Protein AF-A0A5R2MXD1-F1 (afdb_monomer_lite)

Radius of gyration: 16.84 Å; chains: 1; bounding box: 28×26×58 Å

Secondary structure (DSSP, 8-state):
-----PPP-SSSSTTPPPHHHHHHHHHHTT--TTS----S--TTSHHHHHHHHHHHTTSPPTT-TT-------

pLDDT: mean 90.05, std 12.47, range [52.53, 98.44]

Foldseek 3Di:
DDDDDDFDDPLPDGRQDDLVVLLVVCVVVVHALPDDDDDPPCPSVNNVVSNVVSNVVPDDDPPPVVPPDPPDD

Structure (mmCIF, N/CA/C/O backbone):
data_AF-A0A5R2MXD1-F1
#
_entry.id   AF-A0A5R2MXD1-F1
#
loop_
_atom_site.group_PDB
_atom_site.id
_atom_site.type_symbol
_atom_site.label_atom_id
_atom_site.label_alt_id
_atom_site.label_comp_id
_atom_site.label_asym_id
_atom_site.label_entity_id
_atom_site.label_seq_id
_atom_site.pdbx_PDB_ins_code
_atom_site.Cartn_x
_atom_site.Cartn_y
_atom_site.Cartn_z
_atom_site.occupancy
_atom_site.B_iso_or_equiv
_atom_site.auth_seq_id
_atom_site.auth_comp_id
_atom_site.auth_asym_id
_atom_site.auth_atom_id
_atom_site.pdbx_PDB_model_num
ATOM 1 N N . ASP A 1 1 ? 13.322 9.463 2.575 1.00 75.88 1 ASP A N 1
ATOM 2 C CA . ASP A 1 1 ? 12.118 8.664 2.808 1.00 75.88 1 ASP A CA 1
ATOM 3 C C . ASP A 1 1 ? 11.072 9.497 3.554 1.00 75.88 1 ASP A C 1
ATOM 5 O O . ASP A 1 1 ? 11.188 9.667 4.761 1.00 75.88 1 ASP A O 1
ATOM 9 N N . TRP A 1 2 ? 10.161 10.157 2.829 1.00 92.38 2 TRP A N 1
ATOM 10 C CA . TRP A 1 2 ? 9.132 11.041 3.399 1.00 92.38 2 TRP A CA 1
ATOM 11 C C . TRP A 1 2 ? 8.012 11.299 2.384 1.00 92.38 2 TRP A C 1
ATOM 13 O O . TRP 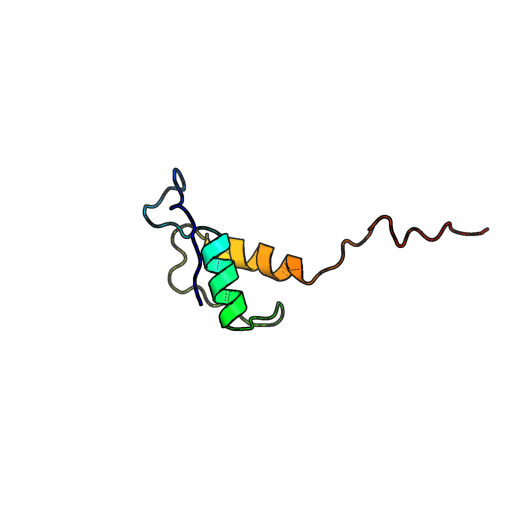A 1 2 ? 8.302 11.488 1.203 1.00 92.38 2 TRP A O 1
ATOM 23 N N . ILE A 1 3 ? 6.762 11.389 2.855 1.00 95.25 3 ILE A N 1
ATOM 24 C CA . ILE A 1 3 ? 5.611 11.874 2.077 1.00 95.25 3 ILE A CA 1
ATOM 25 C C . ILE A 1 3 ? 4.709 12.768 2.927 1.00 95.25 3 ILE A C 1
ATOM 27 O O . ILE A 1 3 ? 4.601 12.593 4.141 1.00 95.25 3 ILE A O 1
ATOM 31 N N . MET A 1 4 ? 3.980 13.667 2.266 1.00 96.56 4 MET A N 1
ATOM 32 C CA . MET A 1 4 ? 2.833 14.368 2.841 1.00 96.56 4 MET A CA 1
ATOM 33 C C . MET A 1 4 ? 1.562 13.891 2.145 1.00 96.56 4 MET A C 1
ATOM 35 O O . MET A 1 4 ? 1.416 14.050 0.936 1.00 96.56 4 MET A O 1
ATOM 39 N N . CYS A 1 5 ? 0.632 13.315 2.901 1.00 96.31 5 CYS A N 1
ATOM 40 C CA . CYS A 1 5 ? -0.639 12.840 2.369 1.00 96.31 5 CYS A CA 1
ATOM 41 C C . CYS A 1 5 ? -1.746 13.030 3.419 1.00 96.31 5 CYS A C 1
ATOM 43 O O . CYS A 1 5 ? -1.548 12.636 4.572 1.00 96.31 5 CYS A O 1
ATOM 45 N N . PRO A 1 6 ? -2.897 13.633 3.067 1.00 95.62 6 PRO A N 1
ATOM 46 C CA . PRO A 1 6 ? -4.023 13.732 3.986 1.00 95.62 6 PRO A CA 1
ATOM 47 C C . PRO A 1 6 ? -4.632 12.353 4.273 1.00 95.62 6 PRO A C 1
ATOM 49 O O . PRO A 1 6 ? -4.532 11.424 3.471 1.00 95.62 6 PRO A O 1
ATOM 52 N N . ILE A 1 7 ? -5.326 12.230 5.406 1.00 95.12 7 ILE A N 1
ATOM 53 C CA . ILE A 1 7 ? -6.105 11.025 5.714 1.00 95.12 7 ILE A CA 1
ATOM 54 C C . ILE A 1 7 ? -7.237 10.829 4.698 1.00 95.12 7 ILE A C 1
ATOM 56 O O . ILE A 1 7 ? -7.801 11.794 4.177 1.00 95.12 7 ILE A O 1
ATOM 60 N N . THR A 1 8 ? -7.634 9.579 4.450 1.00 94.88 8 THR A N 1
ATOM 61 C CA . THR A 1 8 ? -8.852 9.327 3.671 1.00 94.88 8 THR A CA 1
ATOM 62 C C . THR A 1 8 ? -10.093 9.576 4.518 1.00 94.88 8 THR A C 1
ATOM 64 O O . THR A 1 8 ? -10.173 9.114 5.656 1.00 94.88 8 THR A O 1
ATOM 67 N N . MET A 1 9 ? -11.098 10.213 3.926 1.00 94.94 9 MET A N 1
ATOM 68 C CA . MET A 1 9 ? -12.408 10.427 4.540 1.00 94.94 9 MET A CA 1
ATOM 69 C C . MET A 1 9 ? -13.482 9.646 3.781 1.00 94.94 9 MET A C 1
ATOM 71 O O . MET A 1 9 ? -13.335 9.379 2.590 1.00 94.94 9 MET A O 1
ATOM 75 N N . LYS A 1 10 ? -14.588 9.308 4.459 1.00 92.50 10 LYS A N 1
ATOM 76 C CA . LYS A 1 10 ? -15.764 8.644 3.854 1.00 92.50 10 LYS A CA 1
ATOM 77 C C . LYS A 1 10 ? -15.445 7.310 3.145 1.00 92.50 10 LYS A C 1
ATOM 79 O O . LYS A 1 10 ? -16.033 6.997 2.117 1.00 92.50 10 LYS A O 1
ATOM 84 N N . LYS A 1 11 ? -14.523 6.512 3.698 1.00 92.38 11 LYS A N 1
ATOM 85 C CA . LYS A 1 11 ? -14.135 5.185 3.170 1.00 92.38 11 LYS A CA 1
ATOM 86 C C . LYS A 1 11 ? -14.702 4.002 3.971 1.00 92.38 11 LYS A C 1
ATOM 88 O O . LYS A 1 11 ? -14.214 2.889 3.851 1.00 92.38 11 LYS A O 1
ATOM 93 N N . GLY A 1 12 ? -15.711 4.235 4.810 1.00 89.56 12 GLY A N 1
ATOM 94 C CA . GLY A 1 12 ? -16.376 3.197 5.611 1.00 89.56 12 GLY A CA 1
ATOM 95 C C . GLY A 1 12 ? -15.647 2.809 6.902 1.00 89.56 12 GLY A C 1
ATOM 96 O O . GLY A 1 12 ? -16.309 2.588 7.909 1.00 89.56 12 GLY A O 1
ATOM 97 N N . LEU A 1 13 ? -14.308 2.811 6.916 1.00 93.25 13 LEU A N 1
ATOM 98 C CA . LEU A 1 13 ? -13.497 2.537 8.109 1.00 93.25 13 LEU A CA 1
ATOM 99 C C . LEU A 1 13 ? -12.506 3.671 8.387 1.00 93.25 13 LEU A C 1
ATOM 101 O O . LEU A 1 13 ? -11.802 4.139 7.487 1.00 93.25 13 LEU A O 1
ATOM 105 N N . THR A 1 14 ? -12.417 4.079 9.652 1.00 93.88 14 THR A N 1
ATOM 106 C CA . THR A 1 14 ? -11.383 5.011 10.115 1.00 93.88 14 THR A CA 1
ATOM 107 C C . THR A 1 14 ? -9.999 4.411 9.900 1.00 93.88 14 THR A C 1
ATOM 109 O O . THR A 1 14 ? -9.754 3.254 10.228 1.00 93.88 14 THR A O 1
ATOM 112 N N . GLY A 1 15 ? -9.077 5.210 9.363 1.00 92.94 15 GLY A N 1
ATOM 113 C CA . GLY A 1 15 ? -7.709 4.760 9.102 1.00 92.94 15 GLY A CA 1
ATOM 114 C C . GLY A 1 15 ? -7.541 3.948 7.816 1.00 92.94 15 GLY A C 1
ATOM 115 O O . GLY A 1 15 ? -6.485 3.335 7.637 1.00 92.94 15 GLY A O 1
ATOM 116 N N . ALA A 1 16 ? -8.533 3.962 6.914 1.00 96.81 16 ALA A N 1
ATOM 117 C CA . ALA A 1 16 ? -8.335 3.512 5.540 1.00 96.81 16 ALA A CA 1
ATOM 118 C C . ALA A 1 16 ? -7.109 4.212 4.925 1.00 96.81 16 ALA A C 1
ATOM 120 O O . ALA A 1 16 ? -6.851 5.398 5.152 1.00 96.81 16 ALA A O 1
ATOM 121 N N . LYS A 1 17 ? -6.284 3.435 4.224 1.00 96.25 17 LYS A N 1
ATOM 122 C CA . LYS A 1 17 ? -4.980 3.901 3.754 1.00 96.25 17 LYS A CA 1
ATOM 123 C C . LYS A 1 17 ? -5.169 4.739 2.486 1.00 96.25 17 LYS A C 1
ATOM 125 O O . LYS A 1 17 ? -5.838 4.266 1.567 1.00 96.25 17 LYS A O 1
ATOM 130 N N . PRO A 1 18 ? -4.609 5.960 2.398 1.00 97.25 18 PRO A N 1
ATOM 131 C CA . PRO A 1 18 ? -4.574 6.669 1.130 1.00 97.25 18 PRO A CA 1
ATOM 132 C C . PRO A 1 18 ? -3.711 5.904 0.125 1.00 97.25 18 PRO A C 1
ATOM 134 O O . PRO A 1 18 ? -2.657 5.371 0.477 1.00 97.25 18 PRO A O 1
ATOM 137 N N . GLU A 1 19 ? -4.132 5.892 -1.135 1.00 97.56 19 GLU A N 1
ATOM 138 C CA . GLU A 1 19 ? -3.429 5.192 -2.216 1.00 97.56 19 GLU A CA 1
ATOM 139 C C . GLU A 1 19 ? -1.973 5.659 -2.354 1.00 97.56 19 GLU A C 1
ATOM 141 O O . GLU A 1 19 ? -1.068 4.839 -2.478 1.00 97.56 19 GLU A O 1
ATOM 146 N N . ALA A 1 20 ? -1.726 6.969 -2.243 1.00 97.75 20 ALA A N 1
ATOM 147 C CA . ALA A 1 20 ? -0.379 7.532 -2.321 1.00 97.75 20 ALA A CA 1
ATOM 148 C C . ALA A 1 20 ? 0.569 6.968 -1.247 1.00 97.75 20 ALA A C 1
ATOM 150 O O . ALA A 1 20 ? 1.743 6.752 -1.533 1.00 97.75 20 ALA A O 1
ATOM 151 N N . VAL A 1 21 ? 0.063 6.679 -0.040 1.00 97.88 21 VAL A N 1
ATOM 152 C CA . VAL A 1 21 ? 0.862 6.046 1.023 1.00 97.88 21 VAL A CA 1
ATOM 153 C C . VAL A 1 21 ? 1.201 4.603 0.654 1.00 97.88 21 VAL A C 1
ATOM 155 O O . VAL A 1 21 ? 2.331 4.173 0.855 1.00 97.88 21 VAL A O 1
ATOM 158 N N . CYS A 1 22 ? 0.248 3.859 0.086 1.00 98.06 22 CYS A N 1
ATOM 159 C CA . CYS A 1 22 ? 0.488 2.483 -0.353 1.00 98.06 22 CYS A CA 1
ATOM 160 C C . CYS A 1 22 ? 1.532 2.444 -1.478 1.00 98.06 22 CYS A C 1
ATOM 162 O O . CYS A 1 22 ? 2.502 1.703 -1.384 1.00 98.06 22 CYS A O 1
ATOM 164 N N . HIS A 1 23 ? 1.390 3.306 -2.490 1.00 97.94 23 HIS A N 1
ATOM 165 C CA . HIS A 1 23 ? 2.359 3.429 -3.582 1.00 97.94 23 HIS A CA 1
ATOM 166 C C . HIS A 1 23 ? 3.761 3.808 -3.104 1.00 97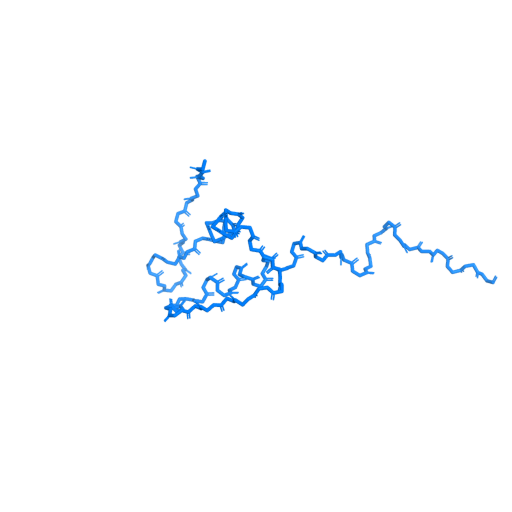.94 23 HIS A C 1
ATOM 168 O O . HIS A 1 23 ? 4.727 3.216 -3.568 1.00 97.94 23 HIS A O 1
ATOM 174 N N . TRP A 1 24 ? 3.880 4.747 -2.165 1.00 97.88 24 TRP A N 1
ATOM 175 C CA . TRP A 1 24 ? 5.169 5.089 -1.561 1.00 97.88 24 TRP A CA 1
ATOM 176 C C . TRP A 1 24 ? 5.808 3.886 -0.852 1.00 97.88 24 TRP A C 1
ATOM 178 O O . TRP A 1 24 ? 6.994 3.625 -1.034 1.00 97.88 24 TRP A O 1
ATOM 188 N N . ALA A 1 25 ? 5.024 3.103 -0.104 1.00 97.62 25 ALA A N 1
ATOM 189 C CA . ALA A 1 25 ? 5.531 1.898 0.548 1.00 97.62 25 ALA A CA 1
ATOM 190 C C . ALA A 1 25 ? 5.994 0.840 -0.474 1.00 97.62 25 ALA A C 1
ATOM 192 O O . ALA A 1 25 ? 7.049 0.234 -0.293 1.00 97.62 25 ALA A O 1
ATOM 193 N N . PHE A 1 26 ? 5.244 0.649 -1.566 1.00 97.88 26 PHE A N 1
ATOM 194 C CA . PHE A 1 26 ? 5.625 -0.254 -2.658 1.00 97.88 26 PHE A CA 1
ATOM 195 C C . PHE A 1 26 ? 6.903 0.204 -3.368 1.00 97.88 26 PHE A C 1
ATOM 197 O O . PHE A 1 26 ? 7.755 -0.622 -3.689 1.00 97.88 26 PHE A O 1
ATOM 204 N N . GLU A 1 27 ? 7.065 1.512 -3.571 1.00 97.12 27 GLU A N 1
ATOM 205 C CA . GLU A 1 27 ? 8.258 2.099 -4.180 1.00 97.12 27 GLU A CA 1
ATOM 206 C C . GLU A 1 27 ? 9.513 1.830 -3.341 1.00 97.12 27 GLU A C 1
ATOM 208 O O . GLU A 1 27 ? 10.523 1.376 -3.878 1.00 97.12 27 GLU A O 1
ATOM 213 N N . ILE A 1 28 ? 9.442 2.023 -2.020 1.00 97.31 28 ILE A N 1
ATOM 214 C CA . ILE A 1 28 ? 10.564 1.740 -1.106 1.00 97.31 28 ILE A CA 1
ATOM 215 C C . ILE A 1 28 ? 10.906 0.255 -1.076 1.00 97.31 28 ILE A C 1
ATOM 217 O O . ILE A 1 28 ? 12.080 -0.105 -1.018 1.00 97.31 28 ILE A O 1
ATOM 221 N N . ALA A 1 29 ? 9.891 -0.606 -1.127 1.00 96.75 29 ALA A N 1
ATOM 222 C CA . ALA A 1 29 ? 10.074 -2.049 -1.206 1.00 96.75 29 ALA A CA 1
ATOM 223 C C . ALA A 1 29 ? 10.597 -2.516 -2.579 1.00 96.75 29 ALA A C 1
ATOM 225 O O . ALA A 1 29 ? 10.855 -3.704 -2.747 1.00 96.75 29 ALA A O 1
ATOM 226 N N . ALA A 1 30 ? 10.744 -1.603 -3.549 1.00 96.94 30 ALA A N 1
ATOM 227 C CA . ALA A 1 30 ? 11.068 -1.900 -4.941 1.00 96.94 30 ALA A CA 1
ATOM 228 C C . ALA A 1 30 ? 10.116 -2.932 -5.581 1.00 96.94 30 ALA A C 1
ATOM 230 O O . ALA A 1 30 ? 10.531 -3.707 -6.445 1.00 96.94 30 ALA A O 1
ATOM 231 N N . ALA A 1 31 ? 8.843 -2.920 -5.169 1.00 98.12 31 ALA A N 1
ATOM 232 C CA . ALA A 1 31 ? 7.852 -3.919 -5.549 1.00 98.12 31 ALA A CA 1
ATOM 233 C C . ALA A 1 31 ? 7.540 -3.886 -7.054 1.00 98.12 31 ALA A C 1
ATOM 235 O O . ALA A 1 31 ? 7.289 -2.823 -7.642 1.00 98.12 31 ALA A O 1
ATOM 236 N N . ARG A 1 32 ? 7.507 -5.066 -7.667 1.00 97.50 32 ARG A N 1
ATOM 237 C CA . ARG A 1 32 ? 7.250 -5.303 -9.089 1.00 97.50 32 ARG A CA 1
ATOM 238 C C . ARG A 1 32 ? 5.876 -5.933 -9.319 1.00 97.50 32 ARG A C 1
ATOM 240 O O . ARG A 1 32 ? 5.348 -6.591 -8.428 1.00 97.50 32 ARG A O 1
ATOM 247 N N . PRO A 1 33 ? 5.265 -5.743 -10.503 1.00 96.31 33 PRO A N 1
ATOM 248 C CA . PRO A 1 33 ? 3.944 -6.301 -10.789 1.00 96.31 33 PRO A CA 1
ATOM 249 C C . PRO A 1 33 ? 3.835 -7.823 -10.716 1.00 96.31 33 PRO A C 1
ATOM 251 O O . PRO A 1 33 ? 2.715 -8.334 -10.633 1.00 96.31 33 PRO A O 1
ATOM 254 N N . GLU A 1 34 ? 4.969 -8.509 -10.822 1.00 96.56 34 GLU A N 1
ATOM 255 C CA . GLU A 1 34 ? 5.113 -9.961 -10.769 1.00 96.56 34 GLU A CA 1
ATOM 256 C C . GLU A 1 34 ? 5.283 -10.490 -9.338 1.00 96.56 34 GLU A C 1
ATOM 258 O O . GLU A 1 34 ? 5.235 -11.702 -9.145 1.00 96.56 34 GLU A O 1
ATOM 263 N N . ASP A 1 35 ? 5.465 -9.609 -8.349 1.00 97.81 35 ASP A N 1
ATOM 264 C CA . ASP A 1 35 ? 5.556 -10.001 -6.945 1.00 97.81 35 ASP A CA 1
ATOM 265 C C . ASP A 1 35 ? 4.182 -10.392 -6.378 1.00 97.81 35 ASP A C 1
ATOM 267 O O . ASP A 1 35 ? 3.127 -9.907 -6.808 1.00 97.81 35 ASP A O 1
ATOM 271 N N . ASP A 1 36 ? 4.202 -11.223 -5.336 1.00 96.56 36 ASP A N 1
ATOM 272 C CA . ASP A 1 36 ? 3.009 -11.587 -4.580 1.00 96.56 36 ASP A CA 1
ATOM 273 C C . ASP A 1 36 ? 2.748 -10.595 -3.438 1.00 96.56 36 ASP A C 1
ATOM 275 O O . ASP A 1 36 ? 3.597 -10.358 -2.574 1.00 96.56 36 ASP A O 1
ATOM 279 N N . LEU A 1 37 ? 1.527 -10.053 -3.386 1.00 97.38 37 LEU A N 1
ATOM 280 C CA . LEU A 1 37 ? 1.059 -9.227 -2.274 1.00 97.38 37 LEU A CA 1
ATOM 281 C C . LEU A 1 37 ? 0.071 -10.007 -1.402 1.00 97.38 37 LEU A C 1
ATOM 283 O O . LEU A 1 37 ? -1.048 -10.307 -1.819 1.00 97.38 37 LEU A O 1
ATOM 287 N N . HIS A 1 38 ? 0.455 -10.244 -0.149 1.00 97.06 38 HIS A N 1
ATOM 288 C CA . HIS A 1 38 ? -0.40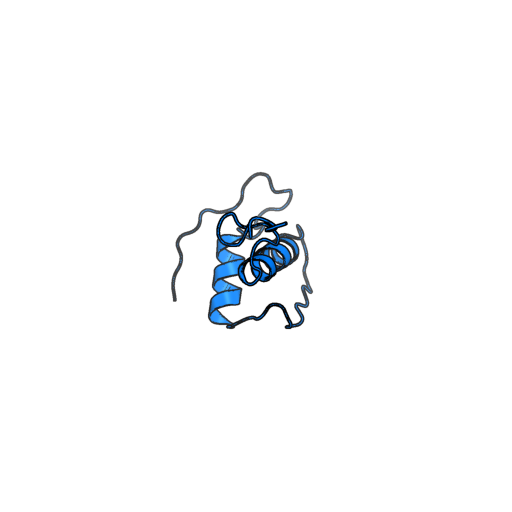7 -10.860 0.857 1.00 97.06 38 HIS A CA 1
ATOM 289 C C . HIS A 1 38 ? -0.935 -9.816 1.847 1.00 97.06 38 HIS A C 1
ATOM 291 O O . HIS A 1 38 ? -0.248 -9.429 2.792 1.00 97.06 38 HIS A O 1
ATOM 297 N N . ASP A 1 39 ? -2.179 -9.381 1.654 1.00 95.44 39 ASP A N 1
ATOM 298 C CA . ASP A 1 39 ? -2.870 -8.489 2.589 1.00 95.44 39 ASP A CA 1
ATOM 299 C C . ASP A 1 39 ? -3.589 -9.299 3.681 1.00 95.44 39 ASP A C 1
ATOM 301 O O . ASP A 1 39 ? -4.698 -9.800 3.493 1.00 95.44 39 ASP A O 1
ATOM 305 N N . LEU A 1 40 ? -2.929 -9.459 4.830 1.00 97.31 40 LEU A N 1
ATOM 306 C CA . LEU A 1 40 ? -3.452 -10.232 5.964 1.00 97.31 40 LEU A CA 1
ATOM 307 C C . LEU A 1 40 ? -4.584 -9.514 6.718 1.00 97.31 40 LEU A C 1
ATOM 309 O O . LEU A 1 40 ? -5.340 -10.159 7.445 1.00 97.31 40 LEU A O 1
ATOM 313 N N . PHE A 1 41 ? -4.707 -8.191 6.561 1.00 95.44 41 PHE A N 1
ATOM 314 C CA . PHE A 1 41 ? -5.681 -7.360 7.275 1.00 95.44 41 PHE A CA 1
ATOM 315 C C . PHE A 1 41 ? -6.393 -6.411 6.305 1.00 95.44 41 PHE A C 1
ATOM 317 O O . PHE A 1 41 ? -6.259 -5.188 6.421 1.00 95.44 41 PHE A O 1
ATOM 324 N N . PRO A 1 42 ? -7.201 -6.953 5.378 1.00 94.94 42 PRO A N 1
ATOM 325 C CA . PRO A 1 42 ? -7.675 -6.198 4.226 1.00 94.94 42 PRO A CA 1
ATOM 326 C C . PRO A 1 42 ? -8.520 -4.978 4.597 1.00 94.94 42 PRO A C 1
ATOM 328 O O . PRO A 1 42 ? -8.464 -3.954 3.917 1.00 94.94 42 PRO A O 1
ATOM 331 N N . GLY A 1 43 ? -9.285 -5.032 5.693 1.00 95.62 43 GLY A N 1
ATOM 332 C CA . GLY A 1 43 ? -10.078 -3.896 6.167 1.00 95.62 43 GLY A CA 1
ATOM 333 C C . GLY A 1 43 ? -11.007 -3.351 5.075 1.00 95.62 43 GLY A C 1
ATOM 334 O O . GLY A 1 43 ? -11.970 -4.005 4.694 1.00 95.62 43 GLY A O 1
ATOM 335 N N . THR A 1 44 ? -10.714 -2.153 4.558 1.00 96.56 44 THR A N 1
ATOM 336 C CA . THR A 1 44 ? -11.475 -1.522 3.453 1.00 96.56 44 THR A CA 1
ATOM 337 C C . THR A 1 44 ? -11.072 -1.991 2.056 1.00 96.56 44 THR A C 1
ATOM 339 O O . THR A 1 44 ? -11.654 -1.535 1.076 1.00 96.56 44 THR A O 1
ATOM 342 N N . GLY A 1 45 ? -10.060 -2.850 1.941 1.00 97.12 45 GLY A N 1
ATOM 343 C CA . GLY A 1 45 ? -9.469 -3.283 0.675 1.00 97.12 45 GLY A CA 1
ATOM 344 C C . GLY A 1 45 ? -8.567 -2.233 0.017 1.00 97.12 45 GLY A C 1
ATOM 345 O O . GLY A 1 45 ? -8.139 -2.424 -1.116 1.00 97.12 45 GLY A O 1
ATOM 346 N N . ALA A 1 46 ? -8.265 -1.122 0.701 1.00 97.25 46 ALA A N 1
ATOM 347 C CA . ALA A 1 46 ? -7.522 -0.003 0.117 1.00 97.25 46 ALA A CA 1
ATOM 348 C C . ALA A 1 46 ? -6.119 -0.391 -0.384 1.00 97.25 46 ALA A C 1
ATOM 350 O O . ALA A 1 46 ? -5.672 0.137 -1.399 1.00 97.25 46 ALA A O 1
ATOM 351 N N . VAL A 1 47 ? -5.438 -1.318 0.299 1.00 97.94 47 VAL A N 1
ATOM 352 C CA . VAL A 1 47 ? -4.099 -1.783 -0.098 1.00 97.94 47 VAL A CA 1
ATOM 353 C C . VAL A 1 47 ? -4.180 -2.668 -1.342 1.00 97.94 47 VAL A C 1
ATOM 355 O O . VAL A 1 47 ? -3.415 -2.456 -2.278 1.00 97.94 47 VAL A O 1
ATOM 358 N N . ALA A 1 48 ? -5.140 -3.597 -1.399 1.00 98.06 48 ALA A N 1
ATOM 359 C CA . ALA A 1 48 ? -5.380 -4.426 -2.581 1.00 98.06 48 ALA A CA 1
ATOM 360 C C . ALA A 1 48 ? -5.752 -3.587 -3.820 1.00 98.06 48 ALA A C 1
ATOM 362 O O . ALA A 1 48 ? -5.259 -3.841 -4.919 1.00 98.06 48 ALA A O 1
ATOM 363 N N . GLU A 1 49 ? -6.573 -2.550 -3.646 1.00 97.88 49 GLU A N 1
ATOM 364 C CA . GLU A 1 49 ? -6.919 -1.635 -4.737 1.00 97.88 49 GLU A CA 1
ATOM 365 C C . GLU A 1 49 ? -5.714 -0.798 -5.191 1.00 97.88 49 GLU A C 1
ATOM 367 O O . GLU A 1 49 ? -5.467 -0.677 -6.390 1.00 97.88 49 GLU A O 1
ATOM 372 N N . ALA A 1 50 ? -4.909 -0.289 -4.252 1.00 98.12 50 ALA A N 1
ATOM 373 C CA . ALA A 1 50 ? -3.661 0.395 -4.583 1.00 98.12 50 ALA A CA 1
ATOM 374 C C . ALA A 1 50 ? -2.647 -0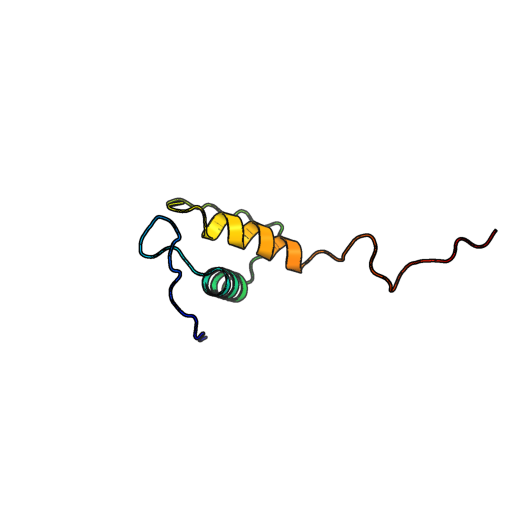.541 -5.265 1.00 98.12 50 ALA A C 1
ATOM 376 O O . ALA A 1 50 ? -1.876 -0.113 -6.113 1.00 98.12 50 ALA A O 1
ATOM 377 N N . TRP A 1 51 ? -2.635 -1.835 -4.940 1.00 98.44 51 TRP A N 1
ATOM 378 C CA . TRP A 1 51 ? -1.799 -2.809 -5.644 1.00 98.44 51 TRP A CA 1
ATOM 379 C C . TRP A 1 51 ? -2.219 -2.964 -7.104 1.00 98.44 51 TRP A C 1
ATOM 381 O O . TRP A 1 51 ? -1.380 -2.967 -8.004 1.00 98.44 51 TRP A O 1
ATOM 391 N N . ARG A 1 52 ? -3.529 -3.026 -7.363 1.00 97.62 52 ARG A N 1
ATOM 392 C CA . ARG A 1 52 ? -4.074 -3.083 -8.723 1.00 97.62 52 ARG A CA 1
ATOM 393 C C . ARG A 1 52 ? -3.632 -1.875 -9.554 1.00 97.62 52 ARG A C 1
ATOM 395 O O . ARG A 1 52 ? -3.222 -2.050 -10.702 1.00 97.62 52 ARG A O 1
ATOM 402 N N . THR A 1 53 ? -3.698 -0.666 -8.998 1.00 97.75 53 THR A N 1
ATOM 403 C CA . THR A 1 53 ? -3.267 0.554 -9.699 1.00 97.75 53 THR A CA 1
ATOM 404 C C . THR A 1 53 ? -1.746 0.661 -9.803 1.00 97.75 53 THR A C 1
ATOM 406 O O . THR A 1 53 ? -1.251 1.076 -10.852 1.00 97.75 53 THR A O 1
ATOM 409 N N . TRP A 1 54 ? -0.996 0.208 -8.792 1.00 97.81 54 TRP A N 1
ATOM 410 C CA . TRP A 1 54 ? 0.466 0.111 -8.829 1.00 97.81 54 TRP A CA 1
ATOM 411 C C . TRP A 1 54 ? 0.952 -0.740 -10.000 1.00 97.81 54 TRP A C 1
ATOM 413 O O . TRP A 1 54 ? 1.768 -0.275 -10.793 1.00 97.81 54 TRP A O 1
ATOM 423 N N . ARG A 1 55 ? 0.393 -1.947 -10.168 1.00 96.81 55 ARG A N 1
ATOM 424 C CA . ARG A 1 55 ? 0.720 -2.847 -11.288 1.00 96.81 55 ARG A CA 1
ATOM 425 C C . ARG A 1 55 ? 0.506 -2.177 -12.646 1.00 96.81 55 ARG A C 1
ATOM 427 O O . ARG A 1 55 ? 1.331 -2.324 -13.543 1.00 96.81 55 ARG A O 1
ATOM 434 N N . GLY A 1 56 ? -0.561 -1.387 -12.771 1.00 94.50 56 GLY A N 1
ATOM 435 C CA . GLY A 1 56 ? -0.876 -0.639 -13.987 1.00 94.50 56 GLY A CA 1
ATOM 436 C C . GLY A 1 56 ? 0.166 0.417 -14.374 1.00 94.50 56 GLY A C 1
ATOM 437 O O . GLY A 1 56 ? 0.269 0.742 -15.552 1.00 94.50 56 GLY A O 1
ATOM 438 N N . LYS A 1 57 ? 0.986 0.919 -13.437 1.00 93.75 57 LYS A N 1
ATOM 439 C CA . LYS A 1 57 ? 2.033 1.917 -13.738 1.00 93.75 57 LYS A CA 1
ATOM 440 C C . LYS A 1 57 ? 3.183 1.377 -14.594 1.00 93.75 57 LYS A C 1
ATOM 442 O O . LYS A 1 57 ? 3.978 2.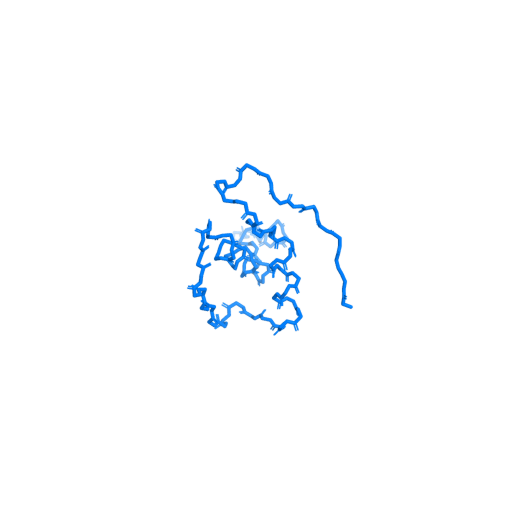168 -15.093 1.00 93.75 57 LYS A O 1
ATOM 447 N N . PHE A 1 58 ? 3.282 0.059 -14.748 1.00 91.94 58 PHE A N 1
ATOM 448 C CA . PHE A 1 58 ? 4.328 -0.608 -15.527 1.00 91.94 58 PHE A CA 1
ATOM 449 C C . PHE A 1 58 ? 3.846 -1.063 -16.909 1.00 91.94 58 PHE A C 1
ATOM 451 O O . PHE A 1 58 ? 4.649 -1.545 -17.704 1.00 91.94 58 PHE A O 1
ATOM 458 N N . ALA A 1 59 ? 2.554 -0.908 -17.205 1.00 86.38 59 ALA A N 1
ATOM 459 C CA . ALA A 1 59 ? 1.987 -1.226 -18.506 1.00 86.38 59 ALA A CA 1
ATOM 460 C C . ALA A 1 59 ? 1.917 0.031 -19.384 1.00 86.38 59 ALA A C 1
ATOM 462 O O . ALA A 1 59 ? 1.546 1.113 -18.924 1.00 86.38 59 ALA A O 1
ATOM 463 N N . LEU A 1 60 ? 2.244 -0.122 -20.668 1.00 80.25 60 LEU A N 1
ATOM 464 C CA . LEU A 1 60 ? 1.897 0.876 -21.676 1.00 80.25 60 LEU A CA 1
ATOM 465 C C . LEU A 1 60 ? 0.413 0.720 -22.043 1.00 80.25 60 LEU A C 1
ATOM 467 O O . LEU A 1 60 ? -0.098 -0.398 -22.033 1.00 80.25 60 LEU A O 1
ATOM 471 N N . PRO A 1 61 ? -0.293 1.809 -22.380 1.00 76.44 61 PRO A N 1
ATOM 472 C CA . PRO A 1 61 ? -1.633 1.698 -22.934 1.00 76.44 61 PRO A CA 1
ATOM 473 C C . PRO A 1 61 ? -1.577 1.020 -24.309 1.00 76.44 61 PRO A C 1
ATOM 475 O O . PRO A 1 61 ? -0.843 1.479 -25.184 1.00 76.44 61 PRO A O 1
ATOM 478 N N . ASP A 1 62 ? -2.401 -0.013 -24.510 1.00 74.75 62 ASP A N 1
ATOM 479 C CA . ASP A 1 62 ? -2.427 -0.838 -25.732 1.00 74.75 62 ASP A CA 1
ATOM 480 C C . ASP A 1 62 ? -2.595 -0.020 -27.028 1.00 74.75 62 ASP A C 1
ATOM 482 O O . ASP A 1 62 ? -2.105 -0.415 -28.078 1.00 74.75 62 ASP A O 1
ATOM 486 N N . ASN A 1 63 ? -3.246 1.150 -26.951 1.00 71.12 63 ASN A N 1
ATOM 487 C CA . ASN A 1 63 ? -3.555 2.025 -28.090 1.00 71.12 63 ASN A CA 1
ATOM 488 C C . ASN A 1 63 ? -3.069 3.471 -27.882 1.00 71.12 63 ASN A C 1
ATOM 490 O O . ASN A 1 63 ? -3.775 4.430 -28.202 1.00 71.12 63 ASN A O 1
ATOM 494 N N . GLY A 1 64 ? -1.885 3.654 -27.290 1.00 68.94 64 GLY A N 1
ATOM 495 C CA . GLY A 1 64 ? -1.287 4.982 -27.153 1.00 68.94 64 GLY A CA 1
ATOM 496 C C . GLY A 1 64 ? -1.149 5.695 -28.514 1.00 68.94 64 GLY A C 1
ATOM 497 O O . GLY A 1 64 ? -0.767 5.059 -29.498 1.00 68.94 64 GLY A O 1
ATOM 498 N N . PRO A 1 65 ? -1.391 7.019 -28.596 1.00 68.88 65 PRO A N 1
ATOM 499 C CA . PRO A 1 65 ? -1.395 7.767 -29.863 1.00 68.88 65 PRO A CA 1
ATOM 500 C C . PRO A 1 65 ? -0.031 7.798 -30.574 1.00 68.88 65 PRO A C 1
ATOM 502 O O . PRO A 1 65 ? 0.065 8.270 -31.699 1.00 68.88 65 PRO A O 1
ATOM 505 N N . LEU A 1 66 ? 1.026 7.307 -29.923 1.00 66.94 66 LEU A N 1
ATOM 506 C CA . LEU A 1 66 ? 2.394 7.304 -30.434 1.00 66.94 66 LEU A CA 1
ATOM 507 C C . LEU A 1 66 ? 2.709 6.114 -31.355 1.00 66.94 66 LEU A C 1
ATOM 509 O O . LEU A 1 66 ? 3.731 6.151 -32.033 1.00 66.94 66 LEU A O 1
ATOM 513 N N . PHE A 1 67 ? 1.858 5.081 -31.394 1.00 62.09 67 PHE A N 1
ATOM 514 C CA . PHE A 1 67 ? 2.110 3.855 -32.168 1.00 62.09 67 PHE A CA 1
ATOM 515 C C . PHE A 1 67 ? 0.956 3.454 -33.094 1.00 62.09 67 PHE A C 1
ATOM 517 O O . PHE A 1 67 ? 0.885 2.301 -33.515 1.00 62.09 67 PHE A O 1
ATOM 524 N N . GLN A 1 68 ? 0.064 4.384 -33.453 1.00 63.69 68 GLN A N 1
ATOM 525 C CA . GLN A 1 68 ? -0.868 4.145 -34.557 1.00 63.69 68 GLN A CA 1
ATOM 526 C C . GLN A 1 68 ? -0.067 4.111 -35.866 1.00 63.69 68 GLN A C 1
ATOM 528 O O . GLN A 1 68 ? 0.119 5.134 -36.518 1.00 63.69 68 GLN A O 1
ATOM 533 N N . GLN A 1 69 ? 0.463 2.938 -36.227 1.00 62.38 69 GLN A N 1
ATOM 534 C CA . GLN A 1 69 ? 0.897 2.694 -37.596 1.00 62.38 69 GLN A CA 1
ATOM 535 C C . GLN A 1 69 ? -0.334 2.866 -38.481 1.00 62.38 69 GLN A C 1
ATOM 537 O O . GLN A 1 69 ? -1.284 2.088 -38.380 1.00 62.38 69 GLN A O 1
ATOM 542 N N . GLU A 1 70 ? -0.319 3.891 -39.332 1.00 63.81 70 GLU A N 1
ATOM 543 C CA . GLU A 1 70 ? -1.180 3.919 -40.505 1.00 63.81 70 GLU A CA 1
ATOM 544 C C . GLU A 1 70 ? -0.915 2.612 -41.250 1.00 63.81 70 GLU A C 1
ATOM 546 O O . GLU A 1 70 ? 0.208 2.345 -41.687 1.00 63.81 70 GLU A O 1
ATOM 551 N N . ALA A 1 71 ? -1.925 1.746 -41.281 1.00 60.16 71 ALA A N 1
ATOM 552 C CA . ALA A 1 71 ? -1.901 0.540 -42.080 1.00 60.16 71 ALA A CA 1
ATOM 553 C C . ALA A 1 71 ? -1.772 0.984 -43.541 1.00 60.16 71 ALA A C 1
ATOM 555 O O . ALA A 1 71 ? -2.756 1.376 -44.163 1.00 60.16 71 ALA A O 1
ATOM 556 N N . ALA A 1 72 ? -0.537 1.021 -44.037 1.00 55.16 72 ALA A N 1
ATOM 557 C CA . ALA A 1 72 ? -0.254 1.229 -45.442 1.00 55.16 72 ALA A CA 1
ATOM 558 C C . ALA A 1 72 ? -0.797 0.019 -46.214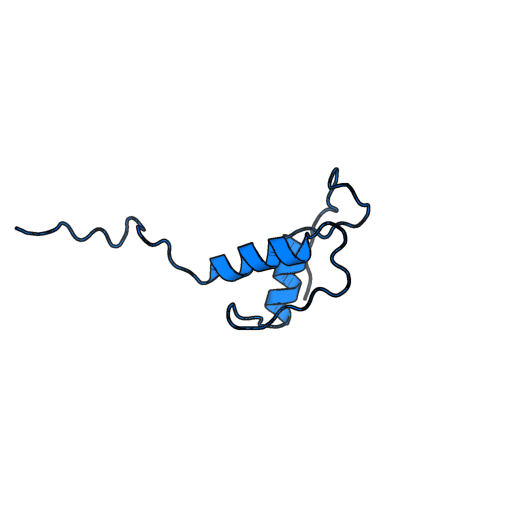 1.00 55.16 72 ALA A C 1
ATOM 560 O O . ALA A 1 72 ? -0.510 -1.123 -45.843 1.00 55.16 72 ALA A O 1
ATOM 561 N N . GLU A 1 73 ? -1.627 0.321 -47.216 1.00 52.53 73 GLU A N 1
ATOM 562 C CA . GLU A 1 73 ? -2.247 -0.606 -48.176 1.00 52.53 73 GLU A CA 1
ATOM 563 C C . GLU A 1 73 ? -1.254 -1.558 -48.857 1.00 52.53 73 GLU A C 1
ATOM 565 O O . GLU A 1 73 ? -0.110 -1.137 -49.157 1.00 52.53 73 GLU A O 1
#

Sequence (73 aa):
DWIMCPITMKKGLTGAKPEAVCHWAFEIAAARPEDDLHDLFPGTGAVAEAWRTWRGKFALPDNGPLFQQEAAE